Protein AF-A0A8J2LIT8-F1 (afdb_monomer_lite)

InterPro domains:
  IPR002587 Myo-inositol-1-phosphate synthase [PF07994] (1-126)
  IPR002587 Myo-inositol-1-phosphate synthase [PTHR11510] (2-126)

Foldseek 3Di:
DPDCQQPNWDWPAADPVRHTDIDRNCVVDPDDDPVPDDDAAADLAQDFVLVVCVVVVPDDPVVSVVCSVVRNVHTHAQDADDCVVDDVVCPVRRPRHDDDDPVVRVVVVVVVVVCVCVVVVNPDDD

Organism: NCBI:txid39272

Radius of gyration: 20.8 Å; chains: 1; bounding box: 47×30×60 Å

Sequence (126 aa):
MGSIAQSGTFPIGRDASGKEIFVPVKDLIPLVDPLQVELDGWDISSMNLGDGLERAAVFEYELQQKLKPLMKEYIPRKAAFSQDFIAANQADRADNIMGGAKSEQLQQIRNDIRDFKTSKKLDTII

Structure (mmCIF, N/CA/C/O backbone):
data_AF-A0A8J2LIT8-F1
#
_entry.id   AF-A0A8J2LIT8-F1
#
loop_
_atom_s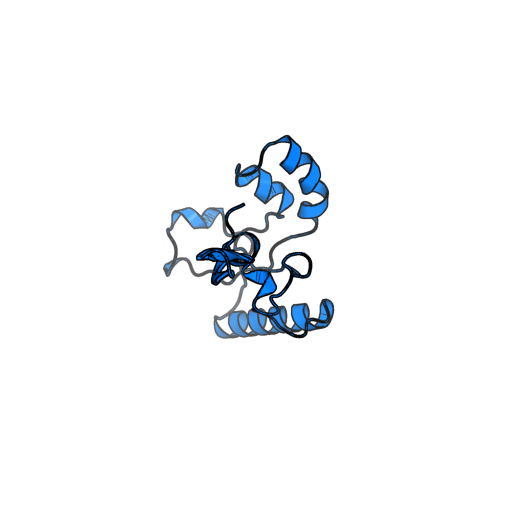ite.group_PDB
_atom_site.id
_atom_site.type_symbol
_atom_site.label_atom_id
_atom_site.label_alt_id
_atom_site.label_comp_id
_atom_site.label_asym_id
_atom_site.label_entity_id
_atom_site.label_seq_id
_atom_site.pdbx_PDB_ins_code
_atom_site.Cartn_x
_atom_site.Cartn_y
_atom_site.Cartn_z
_atom_site.occupancy
_atom_site.B_iso_or_equiv
_atom_site.auth_seq_id
_atom_site.auth_comp_id
_atom_site.auth_asym_id
_atom_site.auth_atom_id
_atom_site.pdbx_PDB_model_num
ATOM 1 N N . MET A 1 1 ? -14.140 -3.824 5.525 1.00 73.06 1 MET A N 1
ATOM 2 C CA . MET A 1 1 ? -14.098 -4.763 6.674 1.00 73.06 1 MET A CA 1
ATOM 3 C C . MET A 1 1 ? -13.164 -5.916 6.339 1.00 73.06 1 MET A C 1
ATOM 5 O O . MET A 1 1 ? -12.973 -6.163 5.159 1.00 73.06 1 MET A O 1
ATOM 9 N N . GLY A 1 2 ? -12.584 -6.593 7.336 1.00 90.69 2 GLY A N 1
ATOM 10 C CA . GLY A 1 2 ? -11.740 -7.783 7.111 1.00 90.69 2 GLY A CA 1
ATOM 11 C C . GLY A 1 2 ? -10.338 -7.726 7.727 1.00 90.69 2 GLY A C 1
ATOM 12 O O . GLY A 1 2 ? -9.633 -8.726 7.716 1.00 90.69 2 GLY A O 1
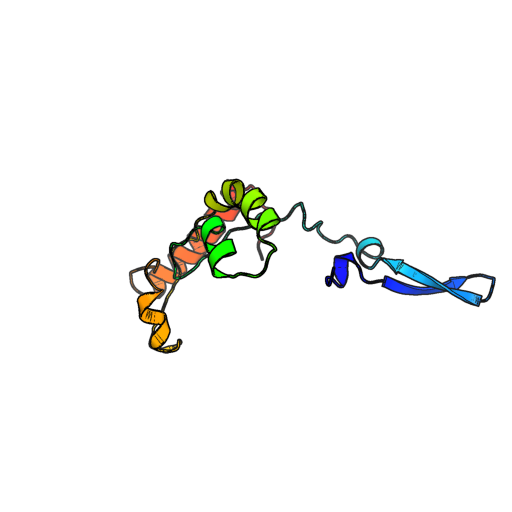ATOM 13 N N . SER A 1 3 ? -9.934 -6.592 8.307 1.00 91.94 3 SER A N 1
ATOM 14 C CA . SER A 1 3 ? -8.684 -6.502 9.071 1.00 91.94 3 SER A CA 1
ATOM 15 C C . SER A 1 3 ? -8.927 -6.866 10.535 1.00 91.94 3 SER A C 1
ATOM 17 O O . SER A 1 3 ? -9.693 -6.187 11.223 1.00 91.94 3 SER A O 1
ATOM 19 N N . ILE A 1 4 ? -8.253 -7.909 11.026 1.00 91.38 4 ILE A N 1
ATOM 20 C CA . ILE A 1 4 ? -8.319 -8.326 12.438 1.00 91.38 4 ILE A CA 1
ATOM 21 C C . ILE A 1 4 ? -7.804 -7.208 13.349 1.00 91.38 4 ILE A C 1
ATOM 23 O O . ILE A 1 4 ? -8.436 -6.902 14.352 1.00 91.38 4 ILE A O 1
ATOM 27 N N . ALA A 1 5 ? -6.714 -6.540 12.965 1.00 91.25 5 ALA A N 1
ATOM 28 C CA . ALA A 1 5 ? -6.159 -5.435 13.743 1.00 91.25 5 ALA A CA 1
ATOM 29 C C . ALA A 1 5 ? -7.145 -4.261 13.886 1.00 91.25 5 ALA A C 1
ATOM 31 O O . ALA A 1 5 ? -7.240 -3.665 14.953 1.00 91.25 5 ALA A O 1
ATOM 32 N N . GLN A 1 6 ? -7.902 -3.946 12.827 1.00 91.62 6 GLN A N 1
ATOM 33 C CA . GLN A 1 6 ? -8.769 -2.759 12.795 1.00 91.62 6 GLN A CA 1
ATOM 34 C C . GLN A 1 6 ? -10.215 -3.018 13.230 1.00 91.62 6 GLN A C 1
ATOM 36 O O . GLN A 1 6 ? -10.893 -2.097 13.679 1.00 91.62 6 GLN A O 1
ATOM 41 N N . SER A 1 7 ? -10.709 -4.248 13.065 1.00 92.44 7 SER A N 1
ATOM 42 C CA . SER A 1 7 ? -12.119 -4.599 13.302 1.00 92.44 7 SER A CA 1
ATOM 43 C C . SER A 1 7 ? -12.329 -5.827 14.186 1.00 92.44 7 SER A C 1
ATOM 45 O O . SER A 1 7 ? -13.465 -6.127 14.541 1.00 92.44 7 SER A O 1
ATOM 47 N N . GLY A 1 8 ? -11.257 -6.535 14.548 1.00 92.44 8 GLY A N 1
ATOM 48 C CA . GLY A 1 8 ? -11.320 -7.655 15.477 1.00 92.44 8 GLY A CA 1
ATOM 49 C C . GLY A 1 8 ? -11.482 -7.191 16.919 1.00 92.44 8 GLY A C 1
ATOM 50 O O . GLY A 1 8 ? -11.058 -6.095 17.297 1.00 92.44 8 GLY A O 1
ATOM 51 N N . THR A 1 9 ? -12.066 -8.061 17.734 1.00 94.44 9 THR A N 1
ATOM 52 C CA . THR A 1 9 ? -12.162 -7.890 19.182 1.00 94.44 9 THR A CA 1
ATOM 53 C C . THR A 1 9 ? -11.508 -9.065 19.897 1.00 94.44 9 THR A C 1
ATOM 55 O O . THR A 1 9 ? -11.388 -10.159 19.345 1.00 94.44 9 THR A O 1
ATOM 58 N N . PHE A 1 10 ? -11.068 -8.831 21.129 1.00 93.88 10 PHE A N 1
ATOM 59 C CA . PHE A 1 10 ? -10.433 -9.834 21.972 1.00 93.88 10 PHE A CA 1
ATOM 60 C C . PHE A 1 10 ? -11.138 -9.895 23.335 1.00 93.88 10 PHE A C 1
ATOM 62 O O . PHE A 1 10 ? -11.432 -8.836 23.903 1.00 93.88 10 PHE A O 1
ATOM 69 N N . PRO A 1 11 ? -11.429 -11.096 23.866 1.00 94.56 11 PRO A N 1
ATOM 70 C CA . PRO A 1 11 ? -12.014 -11.236 25.192 1.00 94.56 11 PRO A CA 1
ATOM 71 C C . PRO A 1 11 ? -10.965 -10.926 26.265 1.00 94.56 11 PRO A C 1
ATOM 73 O O . PRO A 1 11 ? -9.875 -11.494 26.259 1.00 94.56 11 PRO A O 1
ATOM 76 N N . ILE A 1 12 ? -11.293 -10.044 27.209 1.00 94.62 12 ILE A N 1
ATOM 77 C CA . ILE A 1 12 ? -10.379 -9.664 28.308 1.00 94.62 12 ILE A CA 1
ATOM 78 C C . ILE A 1 12 ? -10.827 -10.169 29.680 1.00 94.62 12 ILE A C 1
ATOM 80 O O . ILE A 1 12 ? -10.114 -10.003 30.666 1.00 94.62 12 ILE A O 1
ATOM 84 N N . GLY A 1 13 ? -12.003 -10.786 29.761 1.00 95.50 13 GLY A N 1
ATOM 85 C CA . GLY A 1 13 ? -12.550 -11.312 31.005 1.00 95.50 13 GLY A CA 1
ATOM 86 C C . GLY A 1 13 ? -14.059 -11.149 31.078 1.00 95.50 13 GLY A C 1
ATOM 87 O O . GLY A 1 13 ? -14.732 -11.004 30.059 1.00 95.50 13 GLY A O 1
ATOM 88 N 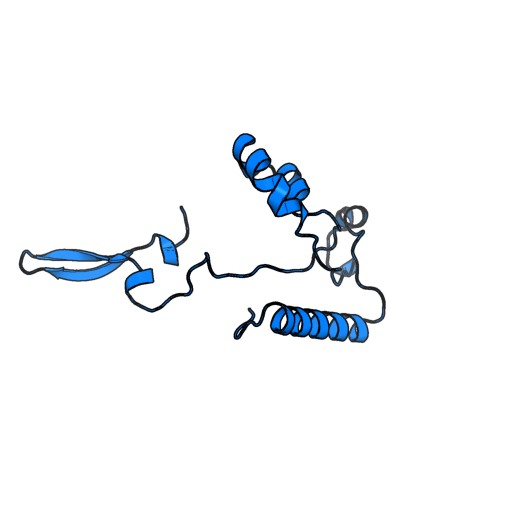N . ARG A 1 14 ? -14.597 -11.183 32.298 1.00 96.75 14 ARG A N 1
ATOM 89 C CA . ARG A 1 14 ? -16.028 -11.022 32.578 1.00 96.75 14 ARG A CA 1
ATOM 90 C C . ARG A 1 14 ? -16.258 -9.880 33.561 1.00 96.75 14 ARG A C 1
ATOM 92 O O . ARG A 1 14 ? -15.423 -9.649 34.432 1.00 96.75 14 ARG A O 1
ATOM 99 N N . ASP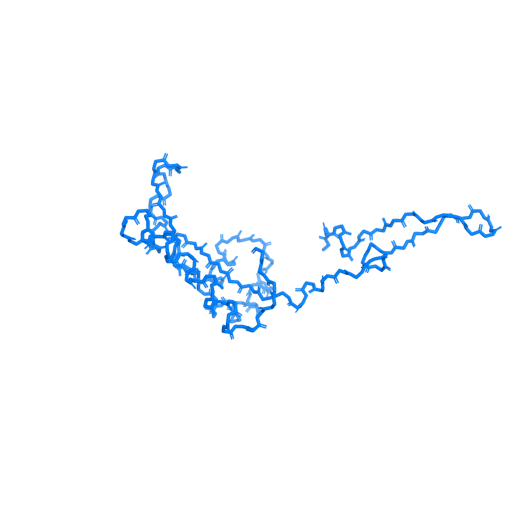 A 1 15 ? -17.380 -9.184 33.421 1.00 95.06 15 ASP A N 1
ATOM 100 C CA . ASP A 1 15 ? -17.810 -8.168 34.383 1.00 95.06 15 ASP A CA 1
ATOM 101 C C . ASP A 1 15 ? -18.401 -8.793 35.663 1.00 95.06 15 ASP A C 1
ATOM 103 O O . ASP A 1 15 ? -18.512 -10.014 35.799 1.00 95.06 15 ASP A O 1
ATOM 107 N N . ALA A 1 16 ? -18.820 -7.945 36.610 1.00 95.44 16 ALA A N 1
ATOM 108 C CA . ALA A 1 16 ? -19.435 -8.379 37.867 1.00 95.44 16 ALA A CA 1
ATOM 109 C C . ALA A 1 16 ? -20.764 -9.144 37.683 1.00 95.44 16 ALA A C 1
ATOM 111 O O . ALA A 1 16 ? -21.185 -9.854 38.592 1.00 95.44 16 ALA A O 1
ATOM 112 N N . SER A 1 17 ? -21.417 -9.024 36.520 1.00 96.25 17 SER A N 1
ATOM 113 C CA . SER A 1 17 ? -22.618 -9.792 36.165 1.00 96.25 17 SER A CA 1
ATOM 114 C C . SER A 1 17 ? -22.297 -11.143 35.509 1.00 96.25 17 SER A C 1
ATOM 116 O O . SER A 1 17 ? -23.200 -11.930 35.233 1.00 96.25 17 SER A O 1
ATOM 118 N N . GLY A 1 18 ? -21.013 -11.435 35.269 1.00 94.31 18 GLY A N 1
ATOM 119 C CA . GLY A 1 18 ? -20.548 -12.644 34.594 1.00 94.31 18 GLY A CA 1
ATOM 120 C C . GLY A 1 18 ? -20.595 -12.565 33.065 1.00 94.31 18 GLY A C 1
ATOM 121 O O . GLY A 1 18 ? -20.334 -13.579 32.410 1.00 94.31 18 GLY A O 1
ATOM 122 N N . LYS A 1 19 ? -20.897 -11.394 32.489 1.00 95.69 19 LYS A N 1
ATOM 123 C CA . LYS A 1 19 ? -20.918 -11.168 31.040 1.00 95.69 19 LYS A CA 1
ATOM 124 C C . LYS A 1 19 ? -19.498 -10.968 30.519 1.00 95.69 19 LYS A C 1
ATOM 126 O O . LYS A 1 19 ? -18.716 -10.229 31.107 1.00 95.69 19 LYS A O 1
ATOM 131 N N . GLU A 1 20 ? -19.172 -11.613 29.404 1.00 96.25 20 GLU A N 1
ATOM 132 C CA . GLU A 1 20 ? -17.860 -11.488 28.766 1.00 96.25 20 GLU A CA 1
ATOM 133 C C . GLU A 1 20 ? -17.658 -10.097 28.149 1.00 96.25 20 GLU A C 1
ATOM 135 O O . GLU A 1 20 ? -18.541 -9.556 27.476 1.00 96.25 20 GLU A O 1
ATOM 140 N N . ILE A 1 21 ? -16.487 -9.517 28.406 1.00 96.00 21 ILE A N 1
ATOM 141 C CA . ILE A 1 21 ? -16.080 -8.203 27.922 1.00 96.00 21 ILE A CA 1
ATOM 142 C C . ILE A 1 21 ? -15.113 -8.404 26.762 1.00 96.00 21 ILE A C 1
ATOM 144 O O . ILE A 1 21 ? -14.065 -9.037 26.906 1.00 96.00 21 ILE A O 1
ATOM 148 N N . PHE A 1 22 ? -15.458 -7.799 25.632 1.00 96.00 22 PHE A N 1
ATOM 149 C CA . PHE A 1 22 ? -14.630 -7.754 24.438 1.00 96.00 22 PHE A CA 1
ATOM 150 C C . PHE A 1 22 ? -14.156 -6.329 24.206 1.00 96.00 22 PHE A C 1
ATOM 152 O O . PHE A 1 22 ? -14.945 -5.389 24.306 1.00 96.00 22 PHE A O 1
ATOM 159 N N . VAL A 1 23 ? -12.887 -6.180 23.846 1.00 94.88 23 VAL A N 1
ATOM 160 C CA . VAL A 1 23 ? -12.304 -4.889 23.466 1.00 94.88 23 VAL A CA 1
ATOM 161 C C . VAL A 1 23 ? -11.729 -4.967 22.054 1.00 94.88 23 VAL A C 1
ATOM 163 O O . VAL A 1 23 ? -11.270 -6.041 21.652 1.00 94.88 23 VAL A O 1
ATOM 166 N N . PRO A 1 24 ? -11.762 -3.878 21.268 1.00 93.50 24 PRO A N 1
ATOM 167 C CA . PRO A 1 24 ? -11.118 -3.845 19.960 1.00 93.50 24 PRO A CA 1
ATOM 168 C C . PRO A 1 24 ? -9.615 -4.127 20.058 1.00 93.50 24 PRO A C 1
ATOM 170 O O . PRO A 1 24 ? -8.939 -3.635 20.957 1.00 93.50 24 PRO A O 1
ATOM 173 N N . VAL A 1 25 ? -9.073 -4.891 19.106 1.00 92.75 25 VAL A N 1
ATOM 174 C CA . VAL A 1 25 ? -7.648 -5.280 19.102 1.00 92.75 25 VAL A CA 1
ATOM 175 C C . VAL A 1 25 ? -6.724 -4.059 19.096 1.00 92.75 25 VAL A C 1
ATOM 177 O O . VAL A 1 25 ? -5.740 -4.028 19.829 1.00 92.75 25 VAL A O 1
ATOM 180 N N . LYS A 1 26 ? -7.062 -3.026 18.320 1.00 91.19 26 LYS A N 1
ATOM 181 C CA . LYS A 1 26 ? -6.317 -1.759 18.259 1.00 91.19 26 LYS A CA 1
ATOM 182 C C . LYS A 1 26 ? -6.288 -0.960 19.569 1.00 91.19 26 LYS A C 1
ATOM 184 O O . LYS A 1 26 ? -5.445 -0.082 19.702 1.00 91.19 26 LYS A O 1
ATOM 189 N N . ASP A 1 27 ? -7.183 -1.261 20.511 1.00 91.94 27 ASP A N 1
ATOM 190 C CA . ASP A 1 27 ? -7.252 -0.576 21.805 1.00 91.94 27 ASP A CA 1
ATOM 191 C C . ASP A 1 27 ? -6.453 -1.328 22.889 1.00 91.94 27 ASP A C 1
ATOM 193 O O . ASP A 1 27 ? -6.255 -0.806 23.984 1.00 91.94 27 ASP A O 1
ATOM 197 N N . LEU A 1 28 ? -5.976 -2.549 22.601 1.00 91.50 28 LEU A N 1
ATOM 198 C CA . LEU A 1 28 ? -5.154 -3.337 23.529 1.00 91.50 28 LEU A CA 1
ATOM 199 C C . LEU A 1 28 ? -3.696 -2.882 23.568 1.00 91.50 28 LEU A C 1
ATOM 201 O O . LEU A 1 28 ? -3.071 -2.884 24.626 1.00 91.50 28 LEU A O 1
ATOM 205 N N . ILE A 1 29 ? -3.142 -2.557 22.402 1.00 88.31 29 ILE A N 1
ATOM 206 C CA . ILE A 1 29 ? -1.753 -2.138 22.223 1.00 88.31 29 ILE A CA 1
ATOM 207 C C . ILE A 1 29 ? -1.693 -1.025 21.178 1.00 88.31 29 ILE A C 1
ATOM 209 O O . ILE A 1 29 ? -2.510 -1.023 20.256 1.00 88.31 29 ILE A O 1
ATOM 213 N N . PRO A 1 30 ? -0.730 -0.092 21.276 1.00 89.88 30 PRO A N 1
ATOM 214 C CA . PRO A 1 30 ? -0.573 0.952 20.274 1.00 89.88 30 PRO A CA 1
ATOM 215 C C . PRO A 1 30 ? -0.176 0.324 18.933 1.00 89.88 30 PRO A C 1
ATOM 217 O O . PRO A 1 30 ? 0.943 -0.160 18.763 1.00 89.88 30 PRO A O 1
ATOM 220 N N . LEU A 1 31 ? -1.112 0.325 17.986 1.00 91.31 31 LEU A N 1
ATOM 221 C CA . LEU A 1 31 ? -0.894 -0.085 16.602 1.00 91.31 31 LEU A CA 1
ATOM 222 C C . LEU A 1 31 ? -0.809 1.146 15.701 1.00 91.31 31 LEU A C 1
ATOM 224 O O . LEU A 1 31 ? -1.442 2.167 15.966 1.00 91.31 31 LEU A O 1
ATOM 228 N N . VAL A 1 32 ? -0.052 1.027 14.611 1.00 91.62 32 VAL A N 1
ATOM 229 C CA . VAL A 1 32 ? 0.001 2.065 13.575 1.00 91.62 32 VAL A CA 1
ATOM 230 C C . VAL A 1 32 ? -1.383 2.217 12.944 1.00 91.62 32 VAL A C 1
ATOM 232 O O . VAL A 1 32 ? -2.014 1.227 12.557 1.00 91.62 32 VAL A O 1
ATOM 235 N N . ASP A 1 33 ? -1.846 3.461 12.835 1.00 91.00 33 ASP A N 1
ATOM 236 C CA . ASP A 1 33 ? -3.048 3.799 12.081 1.00 91.00 33 ASP A CA 1
ATOM 237 C C . ASP A 1 33 ? -2.772 3.608 10.576 1.00 91.00 33 ASP A C 1
ATOM 239 O O . ASP A 1 33 ? -1.850 4.237 10.050 1.00 91.00 33 ASP A O 1
ATOM 243 N N . PRO A 1 34 ? -3.548 2.777 9.853 1.00 91.88 34 PRO A N 1
ATOM 244 C CA . PRO A 1 34 ? -3.394 2.604 8.410 1.00 91.88 34 PRO A CA 1
ATOM 245 C C . PRO A 1 34 ? -3.469 3.912 7.614 1.00 91.88 34 PRO A C 1
ATOM 247 O O . PRO A 1 34 ? -2.896 3.989 6.533 1.00 91.88 34 PRO A O 1
ATOM 250 N N . LEU A 1 35 ? -4.151 4.939 8.133 1.00 93.50 35 LEU A N 1
ATOM 251 C CA . LEU A 1 35 ? -4.238 6.255 7.491 1.00 93.50 35 LEU A CA 1
ATOM 252 C C . LEU A 1 35 ? -2.934 7.063 7.571 1.00 93.50 35 LEU A C 1
ATOM 254 O O . LEU A 1 35 ? -2.819 8.090 6.910 1.00 93.50 35 LEU A O 1
ATOM 258 N N . GLN A 1 36 ? -1.959 6.612 8.363 1.00 93.44 36 GLN A N 1
ATOM 259 C CA . GLN A 1 36 ? -0.629 7.217 8.480 1.00 93.44 36 GLN A CA 1
ATOM 260 C C . GLN A 1 36 ? 0.443 6.445 7.697 1.00 93.44 36 GLN A C 1
ATOM 262 O O . GLN A 1 36 ? 1.633 6.727 7.830 1.00 93.44 36 GLN A O 1
ATOM 267 N N . VAL A 1 37 ? 0.043 5.452 6.898 1.00 95.00 37 VAL A N 1
ATOM 268 C CA . VAL A 1 37 ? 0.968 4.648 6.096 1.00 95.00 37 VAL A CA 1
ATOM 269 C C . VAL A 1 37 ? 1.201 5.315 4.742 1.00 95.00 37 VAL A C 1
ATOM 271 O O . VAL A 1 37 ? 0.280 5.459 3.940 1.00 95.00 37 VAL A O 1
ATOM 274 N N . GLU A 1 38 ? 2.454 5.668 4.463 1.00 95.75 38 GLU A N 1
ATOM 275 C CA . GLU A 1 38 ? 2.900 6.062 3.125 1.00 95.75 38 GLU A CA 1
ATOM 276 C C . GLU A 1 38 ? 3.183 4.816 2.275 1.00 95.75 38 GLU A C 1
ATOM 278 O O . GLU A 1 38 ? 3.813 3.866 2.743 1.00 95.75 38 GLU A O 1
ATOM 283 N N . LEU A 1 39 ? 2.740 4.830 1.015 1.00 94.75 39 LEU A N 1
ATOM 284 C CA . LEU A 1 39 ? 2.886 3.709 0.084 1.00 94.75 39 LEU A CA 1
ATOM 285 C C . LEU A 1 39 ? 3.789 4.080 -1.097 1.00 94.75 39 LEU A C 1
ATOM 287 O O . LEU A 1 39 ? 3.620 5.127 -1.721 1.00 94.75 39 LEU A O 1
ATOM 291 N N . ASP A 1 40 ? 4.714 3.178 -1.415 1.00 96.44 40 ASP A N 1
ATOM 292 C CA . ASP A 1 40 ? 5.560 3.165 -2.611 1.00 96.44 40 ASP A CA 1
ATOM 293 C C . ASP A 1 40 ? 5.911 1.699 -2.920 1.00 96.44 40 ASP A C 1
ATOM 295 O O . ASP A 1 40 ? 5.682 0.807 -2.097 1.00 96.44 40 ASP A O 1
ATOM 299 N N . GLY A 1 41 ? 6.433 1.420 -4.109 1.00 97.19 41 GLY A N 1
ATOM 300 C CA . GLY A 1 41 ? 6.807 0.066 -4.480 1.00 97.19 41 GLY A CA 1
ATOM 301 C C . GLY A 1 41 ? 7.255 -0.081 -5.924 1.00 97.19 41 GLY A C 1
ATOM 302 O O . GLY A 1 41 ? 7.380 0.882 -6.681 1.00 97.19 41 GLY A O 1
ATOM 303 N N . TRP A 1 42 ? 7.487 -1.334 -6.301 1.00 97.75 42 TRP A N 1
ATOM 304 C CA . TRP A 1 42 ? 7.989 -1.717 -7.613 1.00 97.75 42 TRP A CA 1
ATOM 305 C C . TRP A 1 42 ? 6.990 -2.646 -8.304 1.00 97.75 42 TRP A C 1
ATOM 307 O O . TRP A 1 42 ? 6.424 -3.534 -7.669 1.00 97.75 42 TRP A O 1
ATOM 317 N N . ASP A 1 43 ? 6.815 -2.480 -9.612 1.00 96.50 43 ASP A N 1
ATOM 318 C CA . ASP A 1 43 ? 6.069 -3.413 -10.463 1.00 96.50 43 ASP A CA 1
ATOM 319 C C . ASP A 1 43 ? 6.805 -3.533 -11.800 1.00 96.50 43 ASP A C 1
ATOM 321 O O . ASP A 1 43 ? 7.443 -2.589 -12.269 1.00 96.50 43 ASP A O 1
ATOM 325 N N . ILE A 1 44 ? 6.725 -4.712 -12.413 1.00 94.62 44 ILE A N 1
ATOM 326 C CA . ILE A 1 44 ? 7.277 -4.956 -13.751 1.00 94.62 44 ILE A CA 1
ATOM 327 C C . ILE A 1 44 ? 6.486 -4.217 -14.834 1.00 94.62 44 ILE A C 1
ATOM 329 O O . ILE A 1 44 ? 6.985 -4.076 -15.942 1.00 94.62 44 ILE A O 1
ATOM 333 N N . SER A 1 45 ? 5.277 -3.754 -14.512 1.00 95.00 45 SER A N 1
ATOM 334 C CA . SER A 1 45 ? 4.429 -2.914 -15.348 1.00 95.00 45 SER A CA 1
ATOM 335 C C . SER A 1 45 ? 4.563 -1.441 -14.957 1.00 95.00 45 SER A C 1
ATOM 337 O O . SER A 1 45 ? 4.496 -1.096 -13.780 1.00 95.00 45 SER A O 1
ATOM 339 N N . SER A 1 46 ? 4.666 -0.558 -15.947 1.00 96.19 46 SER A N 1
ATOM 340 C CA . SER A 1 46 ? 4.727 0.900 -15.777 1.00 96.19 46 SER A CA 1
ATOM 341 C C . SER A 1 46 ? 3.357 1.547 -15.513 1.00 96.19 46 SER A C 1
ATOM 343 O O . SER A 1 46 ? 3.248 2.765 -15.364 1.00 96.19 46 SER A O 1
ATOM 345 N N . MET A 1 47 ? 2.290 0.744 -15.463 1.00 97.12 47 MET A N 1
ATOM 346 C CA . MET A 1 47 ? 0.918 1.214 -15.294 1.00 97.12 47 MET A CA 1
ATOM 347 C C . MET A 1 47 ? 0.731 1.921 -13.945 1.00 97.12 47 MET A C 1
ATOM 349 O O . MET A 1 47 ? 0.978 1.336 -12.891 1.00 97.12 47 MET A O 1
ATOM 353 N N . ASN A 1 48 ? 0.231 3.159 -13.982 1.00 97.50 48 ASN A N 1
ATOM 354 C CA . ASN A 1 48 ? -0.145 3.896 -12.775 1.00 97.50 48 ASN A CA 1
ATOM 355 C C . ASN A 1 48 ? -1.285 3.192 -12.022 1.00 97.50 48 ASN A C 1
ATOM 357 O O . ASN A 1 48 ? -2.093 2.473 -12.618 1.00 97.50 48 ASN A O 1
ATOM 361 N N . LEU A 1 49 ? -1.393 3.430 -10.714 1.00 97.38 49 LEU A N 1
ATOM 362 C CA . LEU A 1 49 ? -2.402 2.758 -9.895 1.00 97.38 49 LEU A CA 1
ATOM 363 C C . LEU A 1 49 ? -3.833 3.120 -10.306 1.00 97.38 49 LEU A C 1
ATOM 365 O O . LEU A 1 49 ? -4.712 2.279 -10.179 1.00 97.38 49 LEU A O 1
ATOM 369 N N . GLY A 1 50 ? -4.079 4.314 -10.851 1.00 96.75 50 GLY A N 1
ATOM 370 C CA . GLY A 1 50 ? -5.399 4.720 -11.342 1.00 96.75 50 GLY A CA 1
ATOM 371 C C . GLY A 1 50 ? -5.932 3.827 -12.466 1.00 96.75 50 GLY A C 1
ATOM 372 O O . GLY A 1 50 ? -7.064 3.357 -12.391 1.00 96.75 50 GLY A O 1
ATOM 373 N N . ASP A 1 51 ? -5.115 3.548 -13.480 1.00 96.56 51 ASP A N 1
ATOM 374 C CA . ASP A 1 51 ? -5.462 2.594 -14.543 1.00 96.56 51 ASP A CA 1
ATOM 375 C C . A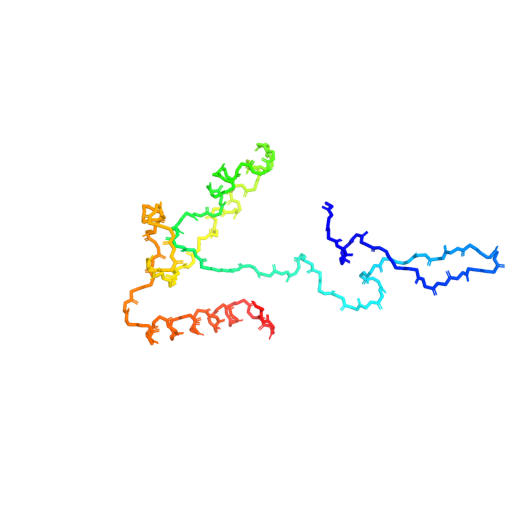SP A 1 51 ? -5.368 1.140 -14.035 1.00 96.56 51 ASP A C 1
ATOM 377 O O . ASP A 1 51 ? -6.123 0.262 -14.460 1.00 96.56 51 ASP A O 1
ATOM 381 N N . GLY A 1 52 ? -4.502 0.892 -13.047 1.00 96.25 52 GLY A N 1
ATOM 382 C CA . GLY A 1 52 ? -4.420 -0.374 -12.324 1.00 96.25 52 GLY A CA 1
ATOM 383 C C . GLY A 1 52 ? -5.719 -0.755 -11.605 1.00 96.25 52 GLY A C 1
ATOM 384 O O . GLY A 1 52 ? -6.090 -1.929 -11.629 1.00 96.25 52 GLY A O 1
ATOM 385 N N . LEU A 1 53 ? -6.436 0.212 -11.019 1.00 95.88 53 LEU A N 1
ATOM 386 C CA . LEU A 1 53 ? -7.740 -0.004 -10.378 1.00 95.88 53 LEU A CA 1
ATOM 387 C C . LEU A 1 53 ? -8.776 -0.535 -11.376 1.00 95.88 53 LEU A C 1
ATOM 389 O O . LEU A 1 53 ? -9.491 -1.486 -11.062 1.00 95.88 53 LEU A O 1
ATOM 393 N N . GLU A 1 54 ? -8.824 0.052 -12.575 1.00 94.44 54 GLU A N 1
ATOM 394 C CA . GLU A 1 54 ? -9.731 -0.379 -13.645 1.00 94.44 54 GLU A CA 1
ATOM 395 C C . GLU A 1 54 ? -9.372 -1.779 -14.138 1.00 94.44 54 GLU A C 1
ATOM 397 O O . GLU A 1 54 ? -10.243 -2.642 -14.238 1.00 94.44 54 GLU A O 1
ATOM 402 N N . ARG A 1 55 ? -8.077 -2.040 -14.363 1.00 95.25 55 ARG A N 1
ATOM 403 C CA . ARG A 1 55 ? -7.582 -3.366 -14.761 1.00 95.25 55 ARG A CA 1
ATOM 404 C C . ARG A 1 55 ? -7.901 -4.443 -13.722 1.00 95.25 55 ARG A C 1
ATOM 406 O O . ARG A 1 55 ? -8.191 -5.574 -14.096 1.00 95.25 55 ARG A O 1
ATOM 413 N N . ALA A 1 56 ? -7.810 -4.117 -12.433 1.00 96.38 56 ALA A N 1
ATOM 414 C CA . ALA A 1 56 ? -8.037 -5.071 -11.352 1.00 96.38 56 ALA A CA 1
ATOM 415 C C . ALA A 1 56 ? -9.519 -5.442 -11.181 1.00 96.38 56 ALA A C 1
ATOM 417 O O . ALA A 1 56 ? -9.805 -6.532 -10.693 1.00 96.38 56 ALA A O 1
ATOM 418 N N . ALA A 1 57 ? -10.444 -4.553 -11.563 1.00 95.69 57 ALA A N 1
ATOM 419 C CA . ALA A 1 57 ? -11.892 -4.768 -11.480 1.00 95.69 57 ALA A CA 1
ATOM 420 C C . ALA A 1 57 ? -12.392 -5.216 -10.085 1.00 95.69 57 ALA A C 1
ATOM 422 O O . ALA A 1 57 ? -13.339 -5.992 -9.972 1.00 95.69 57 ALA A O 1
ATOM 423 N N . VAL A 1 58 ? -11.751 -4.728 -9.013 1.00 97.12 58 VAL A N 1
ATOM 424 C CA . VAL A 1 58 ? -12.087 -5.087 -7.620 1.00 97.12 58 VAL A CA 1
ATOM 425 C C . VAL A 1 58 ? -13.097 -4.120 -7.001 1.00 97.12 58 VAL A C 1
ATOM 427 O O . VAL A 1 58 ? -14.037 -4.548 -6.337 1.00 97.12 58 VAL A O 1
ATOM 430 N N . PHE A 1 59 ? -12.900 -2.812 -7.182 1.00 96.12 59 PHE A N 1
ATOM 431 C CA . PHE A 1 59 ? -13.796 -1.800 -6.620 1.00 96.12 59 PHE A CA 1
ATOM 432 C C . PHE A 1 59 ? -15.004 -1.551 -7.519 1.00 96.12 59 PHE A C 1
ATOM 434 O O . PHE A 1 59 ? -14.936 -1.732 -8.732 1.00 96.12 59 PHE A O 1
ATOM 441 N N . GLU A 1 60 ? -16.092 -1.054 -6.939 1.00 97.25 60 GLU A N 1
ATOM 442 C CA . GLU A 1 60 ? -17.236 -0.567 -7.708 1.00 97.25 60 GLU A CA 1
ATOM 443 C C . GLU A 1 60 ? -16.844 0.615 -8.603 1.00 97.25 60 GLU A C 1
ATOM 445 O O . GLU A 1 60 ? -16.002 1.442 -8.238 1.00 97.25 60 GLU A O 1
ATOM 450 N N . TYR A 1 61 ? -17.486 0.718 -9.768 1.00 95.81 61 TYR A N 1
ATOM 451 C CA . TYR A 1 61 ? -17.137 1.700 -10.797 1.00 95.81 61 TYR A CA 1
ATOM 452 C C . TYR A 1 61 ? -17.119 3.142 -10.271 1.00 95.81 61 TYR A C 1
ATOM 454 O O . TYR A 1 61 ? -16.160 3.875 -10.509 1.00 95.81 61 TYR A O 1
ATOM 462 N N . GLU A 1 62 ? -18.131 3.549 -9.500 1.00 97.56 62 GLU A N 1
ATOM 463 C CA . GLU A 1 62 ? -18.196 4.910 -8.953 1.00 97.56 62 GLU A CA 1
ATOM 464 C C . GLU A 1 62 ? -17.021 5.233 -8.023 1.00 97.56 62 GLU A C 1
ATOM 466 O O . GLU A 1 62 ? -16.500 6.350 -8.039 1.00 97.56 62 GLU A O 1
ATOM 471 N N . LEU A 1 63 ? -16.580 4.260 -7.219 1.00 97.50 63 LEU A N 1
ATOM 472 C CA . LEU A 1 63 ? -15.426 4.430 -6.343 1.00 97.50 63 LEU A CA 1
ATOM 473 C C . LEU A 1 63 ? -14.134 4.524 -7.158 1.00 97.50 63 LEU A C 1
ATOM 475 O O . LEU A 1 63 ? -13.298 5.377 -6.863 1.00 97.50 63 LEU A O 1
ATOM 479 N N . GLN A 1 64 ? -13.993 3.713 -8.211 1.00 97.38 64 GLN A N 1
ATOM 480 C CA . GLN A 1 64 ? -12.857 3.824 -9.128 1.00 97.38 64 GLN A CA 1
ATOM 481 C C . GLN A 1 64 ? -12.777 5.230 -9.732 1.00 97.38 64 GLN A C 1
ATOM 483 O O . GLN A 1 64 ? -11.716 5.841 -9.680 1.00 97.38 64 GLN A O 1
ATOM 488 N N . GLN A 1 65 ? -13.892 5.791 -10.217 1.00 96.62 65 GLN A N 1
ATOM 489 C CA . GLN A 1 65 ? -13.904 7.138 -10.806 1.00 96.62 65 GLN A CA 1
ATOM 490 C C . GLN A 1 65 ? -13.500 8.229 -9.803 1.00 96.62 65 GLN A C 1
ATOM 492 O O . GLN A 1 65 ? -12.803 9.173 -10.171 1.00 96.62 65 GLN A O 1
ATOM 497 N N . LYS A 1 66 ? -13.882 8.086 -8.528 1.00 97.69 66 LYS A N 1
ATOM 498 C CA . LYS A 1 66 ? -13.479 9.015 -7.457 1.00 97.69 66 LYS A CA 1
ATOM 499 C C . LYS A 1 66 ? -11.992 8.904 -7.113 1.00 97.69 66 LYS A C 1
ATOM 501 O O . LYS A 1 66 ? -11.352 9.920 -6.868 1.00 97.69 66 LYS A O 1
ATOM 506 N N . LEU A 1 67 ? -11.444 7.688 -7.086 1.00 96.94 67 LEU A N 1
ATOM 507 C CA . LEU A 1 67 ? -10.050 7.441 -6.705 1.00 96.94 67 LEU A CA 1
ATOM 508 C C . LEU A 1 67 ? -9.064 7.654 -7.857 1.00 96.94 67 LEU A C 1
ATOM 510 O O . LEU A 1 67 ? -7.919 8.024 -7.610 1.00 96.94 67 LEU A O 1
ATOM 514 N N . LYS A 1 68 ? -9.486 7.441 -9.108 1.00 95.62 68 LYS A N 1
ATOM 515 C CA . LYS A 1 68 ? -8.608 7.451 -10.286 1.00 95.62 68 LYS A CA 1
ATOM 516 C C . LYS A 1 68 ? -7.739 8.712 -10.399 1.00 95.62 68 LYS A C 1
ATOM 518 O O . LYS A 1 68 ? -6.548 8.539 -10.648 1.00 95.62 68 LYS A O 1
ATOM 523 N N . PRO A 1 69 ? -8.244 9.947 -10.195 1.00 96.88 69 PRO A N 1
ATOM 524 C CA . PRO A 1 69 ? -7.404 11.143 -10.265 1.00 96.88 69 PRO A CA 1
ATOM 525 C C . PRO A 1 69 ? -6.257 11.127 -9.250 1.00 96.88 69 PRO A C 1
ATOM 527 O O . PRO A 1 69 ? -5.134 11.444 -9.617 1.00 96.88 69 PRO A O 1
ATOM 530 N N . LEU A 1 70 ? -6.525 10.683 -8.018 1.00 96.06 70 LEU A N 1
ATOM 531 C CA . LEU A 1 70 ? -5.528 10.594 -6.946 1.00 96.06 70 LEU A CA 1
ATOM 532 C C . LEU A 1 70 ? -4.521 9.468 -7.214 1.00 96.06 70 LEU A C 1
ATOM 534 O O . LEU A 1 70 ? -3.324 9.616 -7.005 1.00 96.06 70 LEU A O 1
ATOM 538 N N . MET A 1 71 ? -5.005 8.329 -7.710 1.00 96.69 71 MET A N 1
ATOM 539 C CA . MET A 1 71 ? -4.191 7.124 -7.898 1.00 96.69 71 MET A CA 1
ATOM 540 C C . MET A 1 71 ? -3.319 7.179 -9.157 1.00 96.69 71 MET A C 1
ATOM 542 O O . MET A 1 71 ? -2.340 6.443 -9.259 1.00 96.69 71 MET A O 1
ATOM 546 N N . LYS A 1 72 ? -3.628 8.063 -10.112 1.00 96.56 72 LYS A N 1
ATOM 547 C CA . LYS A 1 72 ? -2.789 8.303 -11.296 1.00 96.56 72 LYS A CA 1
ATOM 548 C C . LYS A 1 72 ? -1.418 8.886 -10.966 1.00 96.56 72 LYS A C 1
ATOM 550 O O . LYS A 1 72 ? -0.490 8.696 -11.746 1.00 96.56 72 LYS A O 1
ATOM 555 N N . GLU A 1 73 ? -1.289 9.569 -9.832 1.00 95.38 73 GLU A N 1
ATOM 556 C CA . GLU A 1 73 ? -0.018 10.137 -9.369 1.00 95.38 73 GLU A CA 1
ATOM 557 C C . GLU A 1 73 ? 0.972 9.056 -8.905 1.00 95.38 73 GLU A C 1
ATOM 559 O O . GLU A 1 73 ? 2.175 9.299 -8.836 1.00 95.38 73 GLU A O 1
ATOM 564 N N . TYR A 1 74 ? 0.485 7.840 -8.639 1.00 96.00 74 TYR A N 1
ATOM 565 C CA . TYR A 1 74 ? 1.290 6.720 -8.172 1.00 96.00 74 TYR A CA 1
ATOM 566 C C . TYR A 1 74 ? 1.673 5.815 -9.343 1.00 96.00 74 TYR A C 1
ATOM 568 O O . TYR A 1 74 ? 0.863 5.031 -9.843 1.00 96.00 74 TYR A O 1
ATOM 576 N N . ILE A 1 75 ? 2.929 5.918 -9.769 1.00 97.06 75 ILE A N 1
ATOM 577 C CA . ILE A 1 75 ? 3.533 5.073 -10.803 1.00 97.06 75 ILE A CA 1
ATOM 578 C C . ILE A 1 75 ? 4.577 4.174 -10.127 1.00 97.06 75 ILE A C 1
ATOM 580 O O . ILE A 1 75 ? 5.473 4.708 -9.469 1.00 97.06 75 ILE A O 1
ATOM 584 N N . PRO A 1 76 ? 4.499 2.838 -10.276 1.00 97.75 76 PRO A N 1
ATOM 585 C CA . PRO A 1 76 ? 5.472 1.934 -9.675 1.00 97.75 76 PRO A CA 1
ATOM 586 C C . PRO A 1 76 ? 6.898 2.177 -10.180 1.00 97.75 76 PRO A C 1
ATOM 588 O O . PRO A 1 76 ? 7.137 2.440 -11.363 1.00 97.75 76 PRO A O 1
ATOM 591 N N . ARG A 1 77 ? 7.876 2.001 -9.293 1.00 97.94 77 ARG A N 1
ATOM 592 C CA . ARG A 1 77 ? 9.296 1.984 -9.657 1.00 97.94 77 ARG A CA 1
ATOM 593 C C . ARG A 1 77 ? 9.625 0.753 -10.503 1.00 97.94 77 ARG A C 1
ATOM 595 O O . ARG A 1 77 ? 8.957 -0.277 -10.413 1.00 97.94 77 ARG A O 1
ATOM 602 N N . LYS A 1 78 ? 10.710 0.844 -11.277 1.00 97.19 78 LYS A N 1
ATOM 603 C CA . LYS A 1 78 ? 11.232 -0.274 -12.078 1.00 97.19 78 LYS A CA 1
ATOM 604 C C . LYS A 1 78 ? 11.545 -1.471 -11.194 1.00 97.19 78 LYS A C 1
ATOM 606 O O . LYS A 1 78 ? 12.365 -1.333 -10.300 1.00 97.19 78 LYS A O 1
ATOM 611 N N . ALA A 1 79 ? 10.973 -2.638 -11.457 1.00 95.94 79 ALA A N 1
ATOM 612 C CA . ALA A 1 79 ? 11.222 -3.838 -10.661 1.00 95.94 79 ALA A CA 1
ATOM 613 C C . ALA A 1 79 ? 12.409 -4.663 -11.182 1.00 95.94 79 ALA A C 1
ATOM 615 O O . ALA A 1 79 ? 12.713 -4.672 -12.375 1.00 95.94 79 ALA A O 1
ATOM 616 N N . ALA A 1 80 ? 13.064 -5.417 -10.300 1.00 93.44 80 ALA A N 1
ATOM 617 C CA . ALA A 1 80 ? 13.951 -6.492 -10.735 1.00 93.44 80 ALA A CA 1
ATOM 618 C C . ALA A 1 80 ? 13.104 -7.644 -11.307 1.00 93.44 80 ALA A C 1
ATOM 620 O O . ALA A 1 80 ? 12.181 -8.123 -10.650 1.00 93.44 80 ALA A O 1
ATOM 621 N N . PHE A 1 81 ? 13.415 -8.096 -12.523 1.00 87.75 81 PHE A N 1
ATOM 622 C CA . PHE A 1 81 ? 12.680 -9.163 -13.205 1.00 87.75 81 PHE A CA 1
ATOM 623 C C . PHE A 1 81 ? 13.643 -10.199 -13.776 1.00 87.75 81 PHE A C 1
ATOM 625 O O . PHE A 1 81 ? 14.660 -9.862 -14.380 1.00 87.75 81 PHE A O 1
ATOM 632 N N . SER A 1 82 ? 13.308 -11.473 -13.590 1.00 85.06 82 SER A N 1
ATOM 633 C CA . SER A 1 82 ? 14.031 -12.602 -14.165 1.00 85.06 82 SER A CA 1
ATOM 634 C C . SER A 1 82 ? 13.009 -13.619 -14.654 1.00 85.06 82 SER A C 1
ATOM 636 O O . SER A 1 82 ? 12.255 -14.185 -13.863 1.00 85.06 82 SER A O 1
ATOM 638 N N . GLN A 1 83 ? 12.974 -13.813 -15.974 1.00 78.38 83 GLN A N 1
ATOM 639 C CA . GLN A 1 83 ? 11.977 -14.642 -16.650 1.00 78.38 83 GLN A CA 1
ATOM 640 C C . GLN A 1 83 ? 12.038 -16.113 -16.211 1.00 78.38 83 GLN A C 1
ATOM 642 O O . GLN A 1 83 ? 11.012 -16.780 -16.197 1.00 78.38 83 GLN A O 1
ATOM 647 N N . ASP A 1 84 ? 13.200 -16.587 -15.757 1.00 82.00 84 ASP A N 1
ATOM 648 C CA . ASP A 1 84 ? 13.399 -17.957 -15.264 1.00 82.00 84 ASP A CA 1
ATOM 649 C C . ASP A 1 84 ? 12.557 -18.295 -14.019 1.00 82.00 84 ASP A C 1
ATOM 651 O O . ASP A 1 84 ? 12.344 -19.466 -13.712 1.00 82.00 84 ASP A O 1
ATOM 655 N N . PHE A 1 85 ? 12.076 -17.282 -13.289 1.00 82.44 85 PHE A N 1
ATOM 656 C CA . PHE A 1 85 ? 11.319 -17.455 -12.045 1.00 82.44 85 PHE A CA 1
ATOM 657 C C . PHE A 1 85 ? 9.812 -17.226 -12.205 1.00 82.44 85 PHE A C 1
ATOM 659 O O . PHE A 1 85 ? 9.076 -17.326 -11.223 1.00 82.44 85 PHE A O 1
ATOM 666 N N . ILE A 1 86 ? 9.338 -16.882 -13.407 1.00 77.69 86 ILE A N 1
ATOM 667 C CA . ILE A 1 86 ? 7.948 -16.477 -13.642 1.00 77.69 86 ILE A CA 1
ATOM 668 C C . ILE A 1 86 ? 7.405 -17.184 -14.888 1.00 77.69 86 ILE A C 1
ATOM 670 O O . ILE A 1 86 ? 8.138 -17.522 -15.813 1.00 77.69 86 ILE A O 1
ATOM 674 N N . ALA A 1 87 ? 6.095 -17.434 -14.915 1.00 73.31 87 ALA A N 1
ATOM 675 C CA . ALA A 1 87 ? 5.433 -18.002 -16.081 1.00 73.31 87 ALA A CA 1
ATOM 676 C C . ALA A 1 87 ? 5.724 -17.172 -17.347 1.00 73.31 87 ALA A C 1
ATOM 678 O O . ALA A 1 87 ? 5.628 -15.943 -17.342 1.00 73.31 87 ALA A O 1
ATOM 679 N N . ALA A 1 88 ? 6.030 -17.856 -18.453 1.00 72.00 88 ALA A N 1
ATOM 680 C CA . ALA A 1 88 ? 6.441 -17.228 -19.712 1.00 72.00 88 ALA A CA 1
ATOM 681 C C . ALA A 1 88 ? 5.408 -16.234 -20.285 1.00 72.00 88 ALA A C 1
ATOM 683 O O . ALA A 1 88 ? 5.774 -15.334 -21.033 1.00 72.00 88 ALA A O 1
ATOM 684 N N . ASN A 1 89 ? 4.134 -16.356 -19.897 1.00 73.62 89 ASN A N 1
ATOM 685 C CA . ASN A 1 89 ? 3.053 -15.462 -20.317 1.00 73.62 89 ASN A CA 1
ATOM 686 C C . ASN A 1 89 ? 3.079 -14.069 -19.656 1.00 73.62 89 ASN A C 1
ATOM 688 O O . ASN A 1 89 ? 2.234 -13.241 -19.978 1.00 73.62 89 ASN A O 1
ATOM 692 N N . GLN A 1 90 ? 4.008 -13.799 -18.732 1.00 65.94 90 GLN A N 1
ATOM 693 C CA . GLN A 1 90 ? 4.168 -12.476 -18.117 1.00 65.94 90 GLN A CA 1
ATOM 694 C C . GLN A 1 90 ? 5.120 -11.553 -18.892 1.00 65.94 90 GLN A C 1
ATOM 696 O O . GLN A 1 90 ? 5.268 -10.395 -18.509 1.00 65.94 90 GLN A O 1
ATOM 701 N N . ALA A 1 91 ? 5.755 -12.036 -19.967 1.00 68.81 91 ALA A N 1
ATOM 702 C CA . ALA A 1 91 ? 6.732 -11.258 -20.730 1.00 68.81 91 ALA A CA 1
ATOM 703 C C . ALA A 1 91 ? 6.139 -9.953 -21.292 1.00 68.81 91 ALA A C 1
ATOM 705 O O . ALA A 1 91 ? 6.754 -8.900 -21.160 1.00 68.81 91 ALA A O 1
ATOM 706 N N . ASP A 1 92 ? 4.909 -9.998 -21.812 1.00 78.75 92 ASP A N 1
ATOM 707 C CA . ASP A 1 92 ? 4.250 -8.833 -22.424 1.00 78.75 92 ASP A CA 1
ATOM 708 C C . ASP A 1 92 ? 3.875 -7.744 -21.407 1.00 78.75 92 ASP A C 1
ATOM 710 O O . ASP A 1 92 ? 3.637 -6.595 -21.772 1.00 78.75 92 ASP A O 1
ATOM 714 N N . ARG A 1 93 ? 3.817 -8.093 -20.115 1.00 82.00 93 ARG A N 1
ATOM 715 C CA . ARG A 1 93 ? 3.507 -7.151 -19.032 1.00 82.00 93 ARG A CA 1
ATOM 716 C C . ARG A 1 93 ? 4.744 -6.384 -18.553 1.00 82.00 93 ARG A C 1
ATOM 718 O O . ARG A 1 93 ? 4.599 -5.387 -17.848 1.00 82.00 93 ARG A O 1
ATOM 725 N N . ALA A 1 94 ? 5.939 -6.865 -18.879 1.00 88.31 94 ALA A N 1
ATOM 726 C CA . ALA A 1 94 ? 7.173 -6.444 -18.241 1.00 88.31 94 ALA A CA 1
ATOM 727 C C . ALA A 1 94 ? 7.868 -5.303 -19.018 1.00 88.31 94 ALA A C 1
ATOM 729 O O . ALA A 1 94 ? 8.882 -5.508 -19.681 1.00 88.31 94 ALA A O 1
ATOM 730 N N . ASP A 1 95 ? 7.317 -4.089 -18.939 1.00 93.69 95 ASP A N 1
ATOM 731 C CA . ASP A 1 95 ? 7.842 -2.870 -19.582 1.00 93.69 95 ASP A CA 1
ATOM 732 C C . ASP A 1 95 ? 8.623 -1.944 -18.619 1.00 93.69 95 ASP A C 1
ATOM 734 O O . ASP A 1 95 ? 9.238 -0.964 -19.043 1.00 93.69 95 ASP A O 1
ATOM 738 N N . ASN A 1 96 ? 8.651 -2.270 -17.323 1.00 95.81 96 ASN A N 1
ATOM 739 C CA . ASN A 1 96 ? 9.215 -1.456 -16.245 1.00 95.81 96 ASN A CA 1
ATOM 740 C C . ASN A 1 96 ? 10.257 -2.235 -15.427 1.00 95.81 96 ASN A C 1
ATOM 742 O O . ASN A 1 96 ? 10.116 -2.447 -14.223 1.00 95.81 96 ASN A O 1
ATOM 746 N N . ILE A 1 97 ? 11.319 -2.693 -16.092 1.00 94.69 97 ILE A N 1
ATOM 747 C CA . ILE A 1 97 ? 12.345 -3.560 -15.494 1.00 94.69 97 ILE A CA 1
ATOM 748 C C . ILE A 1 97 ? 13.646 -2.786 -15.204 1.00 94.69 97 ILE A C 1
ATOM 750 O O . ILE A 1 97 ? 14.072 -1.930 -15.986 1.00 94.69 97 ILE A O 1
ATOM 754 N N . MET A 1 98 ? 14.314 -3.108 -14.091 1.00 95.38 98 MET A N 1
ATOM 755 C CA . MET A 1 98 ? 15.685 -2.678 -13.796 1.00 95.38 98 MET A CA 1
ATOM 756 C C . MET A 1 98 ? 16.692 -3.371 -14.726 1.00 95.38 98 MET A C 1
ATOM 758 O O . MET A 1 98 ? 16.739 -4.598 -14.805 1.00 95.38 98 MET A O 1
ATOM 762 N N . GLY A 1 99 ? 17.545 -2.596 -15.393 1.00 91.75 99 GLY A N 1
ATOM 763 C CA . GLY A 1 99 ? 18.648 -3.143 -16.187 1.00 91.75 99 GLY A CA 1
ATOM 764 C C . GLY A 1 99 ? 19.843 -3.581 -15.333 1.00 91.75 99 GLY A C 1
ATOM 765 O O . GLY A 1 99 ? 19.818 -3.487 -14.107 1.00 91.75 99 GLY A O 1
ATOM 766 N N . GLY A 1 100 ? 20.912 -4.008 -16.004 1.00 92.44 100 GLY A N 1
ATOM 767 C CA . GLY A 1 100 ? 22.201 -4.274 -15.365 1.00 92.44 100 GLY A CA 1
ATOM 768 C C . GLY A 1 100 ? 22.341 -5.658 -14.730 1.00 92.44 100 GLY A C 1
ATOM 769 O O . GLY A 1 100 ? 21.465 -6.520 -14.824 1.00 92.44 100 GLY A O 1
ATOM 770 N N . ALA A 1 101 ? 23.491 -5.884 -14.099 1.00 94.25 101 ALA A N 1
ATOM 771 C CA . ALA A 1 101 ? 23.773 -7.113 -13.365 1.00 94.25 101 ALA A CA 1
ATOM 772 C C . ALA A 1 101 ? 22.970 -7.174 -12.053 1.00 94.25 101 ALA A C 1
ATOM 774 O O . ALA A 1 101 ? 22.609 -6.151 -11.472 1.00 94.25 101 ALA A O 1
ATOM 775 N N . LYS A 1 102 ? 22.760 -8.379 -11.505 1.00 93.81 102 LYS A N 1
ATOM 776 C CA . LYS A 1 102 ? 22.010 -8.575 -10.243 1.00 93.81 102 LYS A CA 1
ATOM 777 C C . LYS A 1 102 ? 22.554 -7.741 -9.074 1.00 93.81 102 LYS A C 1
ATOM 779 O O . LYS A 1 102 ? 21.789 -7.284 -8.231 1.00 93.81 102 LYS A O 1
ATOM 784 N N . SER A 1 103 ? 23.869 -7.525 -9.021 1.00 96.00 103 SER A N 1
ATOM 785 C CA . SER A 1 103 ? 24.508 -6.665 -8.017 1.00 96.00 103 SER A CA 1
ATOM 786 C C . SER A 1 103 ? 24.111 -5.193 -8.156 1.00 96.00 103 SER A C 1
ATOM 788 O O . SER A 1 103 ? 23.938 -4.510 -7.150 1.00 96.00 103 SER A O 1
ATOM 790 N N . GLU A 1 104 ? 23.943 -4.711 -9.387 1.00 96.94 104 GLU A N 1
ATOM 791 C CA . GLU A 1 104 ? 23.521 -3.340 -9.683 1.00 96.94 104 GLU A CA 1
ATOM 792 C C . GLU A 1 104 ? 22.041 -3.155 -9.342 1.00 96.94 104 GLU A C 1
ATOM 794 O O . GLU A 1 104 ? 21.691 -2.203 -8.651 1.00 96.94 104 GLU A O 1
ATOM 799 N N . GLN A 1 105 ? 21.194 -4.121 -9.712 1.00 96.75 105 GLN A N 1
ATOM 800 C CA . GLN A 1 105 ? 19.774 -4.146 -9.340 1.00 96.75 105 GLN A CA 1
ATOM 801 C C . GLN A 1 105 ? 19.587 -4.147 -7.814 1.00 96.75 105 GLN A C 1
ATOM 803 O O . GLN A 1 105 ? 18.797 -3.373 -7.278 1.00 96.75 105 GLN A O 1
ATOM 808 N N . LEU A 1 106 ? 20.361 -4.962 -7.086 1.00 97.50 106 LEU A N 1
ATOM 809 C CA . LEU A 1 106 ? 20.348 -4.967 -5.621 1.00 97.50 106 LEU A CA 1
ATOM 810 C C . LEU A 1 106 ? 20.721 -3.594 -5.052 1.00 97.50 106 LEU A C 1
ATOM 812 O O . LEU A 1 106 ? 20.090 -3.116 -4.107 1.00 97.50 106 LEU A O 1
ATOM 816 N N . GLN A 1 107 ? 21.751 -2.954 -5.607 1.00 97.88 107 GLN A N 1
ATOM 817 C CA . GLN 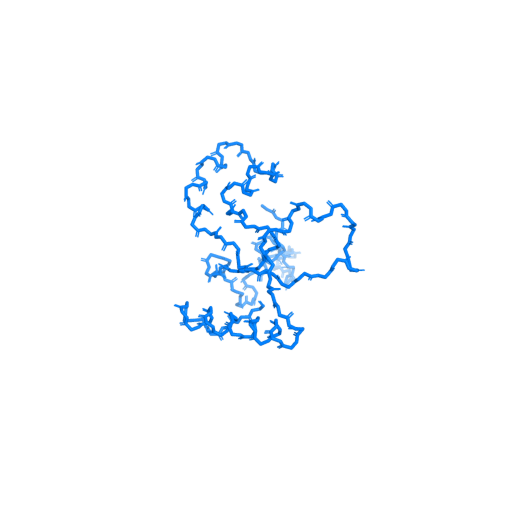A 1 107 ? 22.149 -1.622 -5.168 1.00 97.88 107 GLN A CA 1
ATOM 818 C C . GLN A 1 107 ? 21.065 -0.583 -5.474 1.00 97.88 107 GLN A C 1
ATOM 820 O O . GLN A 1 107 ? 20.811 0.276 -4.629 1.00 97.88 107 GLN A O 1
ATOM 825 N N . GLN A 1 108 ? 20.398 -0.688 -6.625 1.00 98.06 108 GLN A N 1
ATOM 826 C CA . GLN A 1 108 ? 19.284 0.178 -6.991 1.00 98.06 108 GLN A CA 1
ATOM 827 C C . GLN A 1 108 ? 18.124 0.047 -5.997 1.00 98.06 108 GLN A C 1
ATOM 829 O O . GLN A 1 108 ? 17.713 1.060 -5.445 1.00 98.06 108 GLN A O 1
ATOM 834 N N . ILE A 1 109 ? 17.683 -1.172 -5.662 1.00 98.12 109 ILE A N 1
ATOM 835 C CA . ILE A 1 109 ? 16.622 -1.397 -4.659 1.00 98.12 109 ILE A CA 1
ATOM 836 C C . ILE A 1 109 ? 17.003 -0.779 -3.306 1.00 98.12 109 ILE A C 1
ATOM 838 O O . ILE A 1 109 ? 16.202 -0.101 -2.664 1.00 98.12 109 ILE A O 1
ATOM 842 N N . ARG A 1 110 ? 18.253 -0.970 -2.860 1.00 98.25 110 ARG A N 1
ATOM 843 C CA . ARG A 1 110 ? 18.731 -0.379 -1.599 1.00 98.25 110 ARG A CA 1
ATOM 844 C C . ARG A 1 110 ? 18.737 1.147 -1.638 1.00 98.25 110 ARG A C 1
ATOM 846 O O . ARG A 1 110 ? 18.542 1.766 -0.595 1.00 98.25 110 ARG A O 1
ATOM 853 N N . ASN A 1 111 ? 19.017 1.749 -2.790 1.00 98.19 111 ASN A N 1
ATOM 854 C CA . ASN A 1 111 ? 18.965 3.198 -2.959 1.00 98.19 111 ASN A CA 1
ATOM 855 C C . ASN A 1 111 ? 17.516 3.688 -2.970 1.00 98.19 111 ASN A C 1
ATOM 857 O O . ASN A 1 111 ? 17.199 4.562 -2.176 1.00 98.19 111 ASN A O 1
ATOM 861 N N . ASP A 1 112 ? 16.631 3.046 -3.737 1.00 98.25 112 ASP A N 1
ATOM 862 C CA . ASP A 1 112 ? 15.198 3.359 -3.773 1.00 98.25 112 ASP A CA 1
ATOM 863 C C . ASP A 1 112 ? 14.580 3.371 -2.363 1.00 98.25 112 ASP A C 1
ATOM 865 O O . ASP A 1 112 ? 13.891 4.322 -1.999 1.00 98.25 112 ASP A O 1
ATOM 869 N N . ILE A 1 113 ? 14.885 2.366 -1.529 1.00 98.38 113 ILE A N 1
ATOM 870 C CA . ILE A 1 113 ? 14.409 2.296 -0.135 1.00 98.38 113 ILE A CA 1
ATOM 871 C C . ILE A 1 113 ? 14.916 3.485 0.697 1.00 98.38 113 ILE A C 1
ATOM 873 O O . ILE A 1 113 ? 14.157 4.078 1.465 1.00 98.38 113 ILE A O 1
ATOM 877 N N . ARG A 1 114 ? 16.201 3.846 0.577 1.00 98.19 114 ARG A N 1
ATOM 878 C CA . ARG A 1 114 ? 16.781 4.980 1.324 1.00 98.19 114 ARG A CA 1
ATOM 879 C C . ARG A 1 114 ? 16.219 6.315 0.853 1.00 98.19 114 ARG A C 1
ATOM 881 O O . ARG A 1 114 ? 15.959 7.189 1.684 1.00 98.19 114 ARG A O 1
ATOM 888 N N . ASP A 1 115 ? 16.017 6.456 -0.448 1.00 98.06 115 ASP A N 1
ATOM 889 C CA . ASP A 1 115 ? 15.459 7.653 -1.064 1.00 98.06 115 ASP A CA 1
ATOM 890 C C . ASP A 1 115 ? 13.999 7.831 -0.646 1.00 98.06 115 ASP A C 1
ATOM 892 O O . ASP A 1 115 ? 13.608 8.927 -0.241 1.00 98.06 115 ASP A O 1
ATOM 896 N N . PHE A 1 116 ? 13.203 6.756 -0.636 1.00 98.00 116 PHE A N 1
ATOM 897 C CA . PHE A 1 116 ? 11.837 6.779 -0.113 1.00 98.00 116 PHE A CA 1
ATOM 898 C C . PHE A 1 116 ? 11.813 7.160 1.371 1.00 98.00 116 PHE A C 1
ATOM 900 O O . PHE A 1 116 ? 11.119 8.106 1.749 1.00 98.00 116 PHE A O 1
ATOM 907 N N . LYS A 1 117 ? 12.662 6.523 2.196 1.00 98.00 117 LYS A N 1
ATOM 908 C CA . LYS A 1 117 ? 12.793 6.854 3.626 1.00 98.00 117 LYS A CA 1
ATOM 909 C C . LYS A 1 117 ? 13.050 8.339 3.847 1.00 98.00 117 LYS A C 1
ATOM 911 O O . LYS A 1 117 ? 12.400 8.974 4.672 1.00 98.00 117 LYS A O 1
ATOM 916 N N . THR A 1 118 ? 14.015 8.883 3.113 1.00 97.94 118 THR A N 1
ATOM 917 C CA . THR A 1 118 ? 14.496 10.252 3.308 1.00 97.94 118 THR A CA 1
ATOM 918 C C . THR A 1 118 ? 13.506 11.276 2.757 1.00 97.94 118 THR A C 1
ATOM 920 O O . THR A 1 118 ? 13.191 12.248 3.439 1.00 97.94 118 THR A O 1
ATOM 923 N N . SER A 1 119 ? 12.976 11.051 1.551 1.00 97.19 119 SER A N 1
ATOM 924 C CA . SER A 1 119 ? 12.042 11.975 0.890 1.00 97.19 119 SER A CA 1
ATOM 925 C C . SER A 1 119 ? 10.719 12.117 1.642 1.00 97.19 119 SER A C 1
ATOM 927 O O . SER A 1 119 ? 10.198 13.226 1.757 1.00 97.19 119 SER A O 1
ATOM 929 N N . LYS A 1 120 ? 10.208 11.017 2.206 1.00 96.69 120 LYS A N 1
ATOM 930 C CA . LYS A 1 120 ? 8.979 10.994 3.008 1.00 96.69 120 LYS A CA 1
ATOM 931 C C . LYS A 1 120 ? 9.212 11.174 4.510 1.00 96.69 120 LYS A C 1
ATOM 933 O O . LYS A 1 120 ? 8.245 11.249 5.257 1.00 96.69 120 LYS A O 1
ATOM 938 N N . LYS A 1 121 ? 10.473 11.307 4.946 1.00 97.25 121 LYS A N 1
ATOM 939 C CA . LYS A 1 121 ? 10.880 11.479 6.355 1.00 97.25 121 LYS A CA 1
ATOM 940 C C . LYS A 1 121 ? 10.324 10.375 7.263 1.00 97.25 121 LYS A C 1
ATOM 942 O O . LYS A 1 121 ? 9.751 10.649 8.312 1.00 97.25 121 LYS A O 1
ATOM 947 N N . LEU A 1 122 ? 10.480 9.129 6.828 1.00 96.94 122 LEU A N 1
ATOM 948 C CA . LEU A 1 122 ? 9.955 7.959 7.524 1.00 96.94 122 LEU A CA 1
ATOM 949 C C . LEU A 1 122 ? 10.958 7.443 8.552 1.00 96.94 122 LEU A C 1
ATOM 951 O O . LEU A 1 122 ? 12.139 7.264 8.248 1.00 96.94 122 LEU A O 1
ATOM 955 N N . ASP A 1 123 ? 10.474 7.102 9.741 1.00 94.12 123 ASP A N 1
ATOM 956 C CA . ASP A 1 123 ? 11.301 6.460 10.766 1.00 94.12 123 ASP A CA 1
ATOM 957 C C . ASP A 1 123 ? 11.480 4.961 10.485 1.00 94.12 123 ASP A C 1
ATOM 959 O O . ASP A 1 123 ? 12.589 4.419 10.588 1.00 94.12 123 ASP A O 1
ATOM 963 N N . THR A 1 124 ? 10.398 4.309 10.049 1.00 96.00 124 THR A N 1
ATOM 964 C CA . THR A 1 124 ? 10.308 2.861 9.815 1.00 96.00 124 THR A CA 1
ATOM 965 C C . THR A 1 124 ? 9.882 2.570 8.377 1.00 96.00 124 THR A C 1
ATOM 967 O O . THR A 1 124 ? 9.013 3.248 7.838 1.00 96.00 124 THR A O 1
ATOM 970 N N . ILE A 1 125 ? 10.499 1.554 7.769 1.00 96.31 125 ILE A N 1
ATOM 971 C CA . ILE A 1 125 ? 10.106 0.962 6.482 1.00 96.31 125 ILE A CA 1
ATOM 972 C C . ILE A 1 125 ? 9.932 -0.537 6.708 1.00 96.31 125 ILE A C 1
ATOM 974 O O . ILE A 1 125 ? 10.693 -1.122 7.484 1.00 96.31 125 ILE A O 1
ATOM 978 N N . ILE A 1 126 ? 8.940 -1.120 6.040 1.00 94.44 126 ILE A N 1
ATOM 979 C CA . ILE A 1 126 ? 8.636 -2.553 6.044 1.00 94.44 126 ILE A CA 1
ATOM 980 C C . ILE A 1 126 ? 8.800 -3.084 4.624 1.00 94.44 126 ILE A C 1
ATOM 982 O O . ILE A 1 126 ? 8.355 -2.375 3.695 1.00 94.44 126 ILE A O 1
#

pLDDT: mean 93.32, std 6.43, range [65.94, 98.38]

Secondary structure (DSSP, 8-state):
---HHHH-EEEEEE-TTSPEEEEEHHHHS-PPPGGG-----EESS---HHHHHHHHT-S-HHHHHHHHHHHTT--PEEBP--GGGS-GGGGGG--SB--S-HHHHHHHHHHHHHHHHHHTT-S---